Protein AF-A0A418GD96-F1 (afdb_monomer)

Structure (mmCIF, N/CA/C/O backbone):
data_AF-A0A418GD96-F1
#
_entry.id   AF-A0A418GD96-F1
#
loop_
_atom_site.group_PDB
_atom_site.id
_atom_site.type_symbol
_atom_site.label_atom_id
_atom_site.label_alt_id
_atom_site.label_comp_id
_atom_site.label_asym_id
_atom_site.label_entity_id
_atom_site.label_seq_id
_atom_site.pdbx_PDB_ins_code
_atom_site.Cartn_x
_atom_site.Cartn_y
_atom_site.Cartn_z
_atom_site.occupancy
_atom_site.B_iso_or_equiv
_atom_site.auth_seq_id
_atom_site.auth_comp_id
_atom_site.auth_asym_id
_atom_site.auth_atom_id
_atom_site.pdbx_PDB_model_num
ATOM 1 N N . VAL A 1 1 ? 44.823 18.034 -62.208 1.00 83.69 1 VAL A N 1
ATOM 2 C CA . VAL A 1 1 ? 43.336 18.052 -62.149 1.00 83.69 1 VAL A CA 1
ATOM 3 C C . VAL A 1 1 ? 42.752 16.668 -61.861 1.00 83.69 1 VAL A C 1
ATOM 5 O O . VAL A 1 1 ? 42.073 16.533 -60.856 1.00 83.69 1 VAL A O 1
ATOM 8 N N . LEU A 1 2 ? 43.068 15.628 -62.646 1.00 89.25 2 LEU A N 1
ATOM 9 C CA . LEU A 1 2 ? 42.574 14.253 -62.421 1.00 89.25 2 LEU A CA 1
ATOM 10 C C . LEU A 1 2 ? 42.846 13.694 -61.009 1.00 89.25 2 LEU A C 1
ATOM 12 O O . LEU A 1 2 ? 41.933 13.174 -60.378 1.00 89.25 2 LEU A O 1
ATOM 16 N N . ILE A 1 3 ? 44.059 13.875 -60.472 1.00 89.81 3 ILE A N 1
ATOM 17 C CA . ILE A 1 3 ? 44.419 13.421 -59.113 1.00 89.81 3 ILE A CA 1
ATOM 18 C C . ILE A 1 3 ? 43.559 14.098 -58.034 1.00 89.81 3 ILE A C 1
ATOM 20 O O . ILE A 1 3 ? 43.124 13.441 -57.095 1.00 89.81 3 ILE A O 1
ATOM 24 N N . LEU A 1 4 ? 43.256 15.392 -58.192 1.00 91.06 4 LEU A N 1
ATOM 25 C CA . LEU A 1 4 ? 42.410 16.131 -57.249 1.00 91.06 4 LEU A CA 1
ATOM 26 C C . LEU A 1 4 ? 40.962 15.629 -57.274 1.00 91.06 4 LEU A C 1
ATOM 28 O O . LEU A 1 4 ? 40.343 15.515 -56.222 1.00 91.06 4 LEU A O 1
ATOM 32 N N . LEU A 1 5 ? 40.439 15.274 -58.452 1.00 92.56 5 LEU A N 1
ATOM 33 C CA . LEU A 1 5 ? 39.094 14.706 -58.589 1.00 92.56 5 LEU A CA 1
ATOM 34 C C . LEU A 1 5 ? 38.992 13.308 -57.966 1.00 92.56 5 LEU A C 1
ATOM 36 O O . LEU A 1 5 ? 38.016 13.021 -57.275 1.00 92.56 5 LEU A O 1
ATOM 40 N N . VAL A 1 6 ? 40.007 12.459 -58.157 1.00 92.19 6 VAL A N 1
ATOM 41 C CA . VAL A 1 6 ? 40.061 11.118 -57.548 1.00 92.19 6 VAL A CA 1
ATOM 42 C C . VAL A 1 6 ? 40.213 11.209 -56.029 1.00 92.19 6 VAL A C 1
ATOM 44 O O . VAL A 1 6 ? 39.492 10.524 -55.308 1.00 92.19 6 VAL A O 1
ATOM 47 N N . ALA A 1 7 ? 41.086 12.089 -55.531 1.00 89.12 7 ALA A N 1
ATOM 48 C CA . ALA A 1 7 ? 41.260 12.314 -54.097 1.00 89.12 7 ALA A CA 1
ATOM 49 C C . ALA A 1 7 ? 39.978 12.856 -53.445 1.00 89.12 7 ALA A C 1
ATOM 51 O O . ALA A 1 7 ? 39.549 12.353 -52.407 1.00 89.12 7 ALA A O 1
ATOM 52 N N . TRP A 1 8 ? 39.315 13.826 -54.082 1.00 90.00 8 TRP A N 1
ATOM 53 C CA . TRP A 1 8 ? 38.034 14.358 -53.616 1.00 90.00 8 TRP A CA 1
ATOM 54 C C . TRP A 1 8 ? 36.940 13.284 -53.587 1.00 90.00 8 TRP A C 1
ATOM 56 O O . TRP A 1 8 ? 36.212 13.160 -52.600 1.00 90.00 8 TRP A O 1
ATOM 66 N N . TYR A 1 9 ? 36.855 12.462 -54.635 1.00 91.38 9 TYR A N 1
ATOM 67 C CA . TYR A 1 9 ? 35.916 11.345 -54.690 1.00 91.38 9 TYR A CA 1
ATOM 68 C C . TYR A 1 9 ? 36.203 10.300 -53.599 1.00 91.38 9 TYR A C 1
ATOM 70 O O . TYR A 1 9 ? 35.274 9.842 -52.930 1.00 91.38 9 TYR A O 1
ATOM 78 N N . GLY A 1 10 ? 37.480 9.981 -53.363 1.00 86.38 10 GLY A N 1
ATOM 79 C CA . GLY A 1 10 ? 37.931 9.086 -52.297 1.00 86.38 10 GLY A CA 1
ATOM 80 C C . GLY A 1 10 ? 37.536 9.589 -50.909 1.00 86.38 10 GLY A C 1
ATOM 81 O O . GLY A 1 10 ? 36.847 8.881 -50.181 1.00 86.38 10 GLY A O 1
ATOM 82 N N . ILE A 1 11 ? 37.864 10.841 -50.572 1.00 85.81 11 ILE A N 1
ATOM 83 C CA . ILE A 1 11 ? 37.503 11.471 -49.287 1.00 85.81 11 ILE A CA 1
ATOM 84 C C . ILE A 1 11 ? 35.986 11.485 -49.086 1.00 85.81 11 ILE A C 1
ATOM 86 O O . ILE A 1 11 ? 35.483 11.127 -48.019 1.00 85.81 11 ILE A O 1
ATOM 90 N N . ARG A 1 12 ? 35.224 11.859 -50.119 1.00 85.38 12 ARG A N 1
ATOM 91 C CA . ARG A 1 12 ? 33.762 11.913 -50.028 1.00 85.38 12 ARG A CA 1
ATOM 92 C C . ARG A 1 12 ? 33.153 10.538 -49.754 1.00 85.38 12 ARG A C 1
ATOM 94 O O . ARG A 1 12 ? 32.224 10.425 -48.949 1.00 85.38 12 ARG A O 1
ATOM 101 N N . ARG A 1 13 ? 33.668 9.496 -50.408 1.00 84.06 13 ARG A N 1
ATOM 102 C CA . ARG A 1 13 ? 33.148 8.133 -50.272 1.00 84.06 13 ARG A CA 1
ATOM 103 C C . ARG A 1 13 ? 33.615 7.454 -48.983 1.00 84.06 13 ARG A C 1
ATOM 105 O O . ARG A 1 13 ? 32.843 6.708 -48.394 1.00 84.06 13 ARG A O 1
ATOM 112 N N . MET A 1 14 ? 34.834 7.744 -48.537 1.00 81.50 14 MET A N 1
ATOM 113 C CA . MET A 1 14 ? 35.487 7.060 -47.419 1.00 81.50 14 MET A CA 1
ATOM 114 C C . MET A 1 14 ? 35.276 7.758 -46.063 1.00 81.50 14 MET A C 1
ATOM 116 O O . MET A 1 14 ? 35.301 7.081 -45.042 1.00 81.50 14 MET A O 1
ATOM 120 N N . LEU A 1 15 ? 35.012 9.075 -46.037 1.00 83.88 15 LEU A N 1
ATOM 121 C CA . LEU A 1 15 ? 34.825 9.854 -44.798 1.00 83.88 15 LEU A CA 1
ATOM 122 C C . LEU A 1 15 ? 33.449 10.530 -44.706 1.00 83.88 15 LEU A C 1
ATOM 124 O O . LEU A 1 15 ? 32.720 10.312 -43.742 1.00 83.88 15 LEU A O 1
ATOM 128 N N . LEU A 1 16 ? 33.053 11.330 -45.705 1.00 86.69 16 LEU A N 1
ATOM 129 C CA . LEU A 1 16 ? 31.829 12.150 -45.599 1.00 86.69 16 LEU A CA 1
ATOM 130 C C . LEU A 1 16 ? 30.543 11.313 -45.611 1.00 86.69 16 LEU A C 1
ATOM 132 O O . LEU A 1 16 ? 29.613 11.586 -44.856 1.00 86.69 16 LEU A O 1
ATOM 136 N N . THR A 1 17 ? 30.487 10.290 -46.463 1.00 86.94 17 THR A N 1
ATOM 137 C CA . THR A 1 17 ? 29.316 9.405 -46.565 1.00 86.94 17 THR A CA 1
ATOM 138 C C . THR A 1 17 ? 29.064 8.598 -45.281 1.00 86.94 17 THR A C 1
ATOM 140 O O . THR A 1 17 ? 27.936 8.644 -44.787 1.00 86.94 17 THR A O 1
ATOM 143 N N . PRO A 1 18 ? 30.051 7.877 -44.703 1.00 87.38 18 PRO A N 1
ATOM 144 C CA . PRO A 1 18 ? 29.839 7.171 -43.439 1.00 87.38 18 PRO A CA 1
ATOM 145 C C . PRO A 1 18 ? 29.541 8.127 -42.279 1.00 87.38 18 PRO A C 1
ATOM 147 O O . PRO A 1 18 ? 28.625 7.853 -41.510 1.00 87.38 18 PRO A O 1
ATOM 150 N N . LEU A 1 19 ? 30.205 9.285 -42.196 1.00 89.94 19 LEU A N 1
ATOM 151 C CA . LEU A 1 19 ? 29.929 10.271 -41.146 1.00 89.94 19 LEU A CA 1
ATOM 152 C C . LEU A 1 19 ? 28.472 10.761 -41.172 1.00 89.94 19 LEU A C 1
ATOM 154 O O . LEU A 1 19 ? 27.824 10.833 -40.129 1.00 89.94 19 LEU A O 1
ATOM 158 N N . ALA A 1 20 ? 27.925 11.044 -42.358 1.00 90.38 20 ALA A N 1
ATOM 159 C CA . ALA A 1 20 ? 26.525 11.445 -42.500 1.00 90.38 20 ALA A CA 1
ATOM 160 C C . ALA A 1 20 ? 25.550 10.359 -42.007 1.00 90.38 20 ALA A C 1
ATOM 162 O O . ALA A 1 20 ? 24.542 10.690 -41.382 1.00 90.38 20 ALA A O 1
ATOM 163 N N . LYS A 1 21 ? 25.865 9.073 -42.229 1.00 90.50 21 LYS A N 1
ATOM 164 C CA . LYS A 1 21 ? 25.072 7.947 -41.707 1.00 90.50 21 LYS A CA 1
ATOM 165 C C . LYS A 1 21 ? 25.117 7.877 -40.180 1.00 90.50 21 LYS A C 1
ATOM 167 O O . LYS A 1 21 ? 24.070 7.723 -39.564 1.00 90.50 21 LYS A O 1
ATOM 172 N N . ILE A 1 22 ? 26.294 8.045 -39.571 1.00 92.06 22 ILE A N 1
ATOM 173 C CA . ILE A 1 22 ? 26.442 8.057 -38.104 1.00 92.06 22 ILE A CA 1
ATOM 174 C C . ILE A 1 22 ? 25.640 9.212 -37.496 1.00 92.06 22 ILE A C 1
ATOM 176 O O . ILE A 1 22 ? 24.908 9.010 -36.533 1.00 92.06 22 ILE A O 1
ATOM 180 N N . ILE A 1 23 ? 25.725 10.414 -38.076 1.00 92.81 23 ILE A N 1
ATOM 181 C CA . ILE A 1 23 ? 24.965 11.580 -37.602 1.00 92.81 23 ILE A CA 1
ATOM 182 C C . ILE A 1 23 ? 23.457 11.334 -37.710 1.00 92.81 23 ILE A C 1
ATOM 184 O O . ILE A 1 23 ? 22.720 11.671 -36.784 1.00 92.81 23 ILE A O 1
ATOM 188 N N . ALA A 1 24 ? 22.988 10.751 -38.817 1.00 92.69 24 ALA A N 1
ATOM 189 C CA . ALA A 1 24 ? 21.580 10.392 -38.972 1.00 92.69 24 ALA A CA 1
ATOM 190 C C . ALA A 1 24 ? 21.137 9.384 -37.898 1.00 92.69 24 ALA A C 1
ATOM 192 O O . ALA A 1 24 ? 20.110 9.594 -37.262 1.00 92.69 24 ALA A O 1
ATOM 193 N N . HIS A 1 25 ? 21.958 8.368 -37.623 1.00 93.75 25 HIS A N 1
ATOM 194 C CA . HIS A 1 25 ? 21.691 7.363 -36.589 1.00 93.75 25 HIS A CA 1
ATOM 195 C C . HIS A 1 25 ? 21.625 7.964 -35.182 1.00 93.75 25 HIS A C 1
ATOM 197 O O . HIS A 1 25 ? 20.714 7.682 -34.412 1.00 93.75 25 HIS A O 1
ATOM 203 N N . ILE A 1 26 ? 22.551 8.868 -34.850 1.00 94.19 26 ILE A N 1
ATOM 204 C CA . ILE A 1 26 ? 22.528 9.589 -33.570 1.00 94.19 26 ILE A CA 1
ATOM 205 C C . ILE A 1 26 ? 21.258 10.441 -33.447 1.00 94.19 26 ILE A C 1
ATOM 207 O O . ILE A 1 26 ? 20.693 10.530 -32.360 1.00 94.19 26 ILE A O 1
ATOM 211 N N . ARG A 1 27 ? 20.774 11.048 -34.541 1.00 94.81 27 ARG A N 1
ATOM 212 C CA . ARG A 1 27 ? 19.498 11.783 -34.529 1.00 94.81 27 ARG A CA 1
ATOM 213 C C . ARG A 1 27 ? 18.303 10.868 -34.272 1.00 94.81 27 ARG A C 1
ATOM 215 O O . ARG A 1 27 ? 17.391 11.292 -33.572 1.00 94.81 27 ARG A O 1
ATOM 222 N N . GLU A 1 28 ? 18.306 9.641 -34.788 1.00 93.94 28 GLU A N 1
ATOM 223 C CA . GLU A 1 28 ? 17.263 8.655 -34.475 1.00 93.94 28 GLU A CA 1
ATOM 224 C C . GLU A 1 28 ? 17.285 8.260 -32.995 1.00 93.94 28 GLU A C 1
ATOM 226 O O . GLU A 1 28 ? 16.240 8.305 -32.345 1.00 93.94 28 GLU A O 1
ATOM 231 N N . ILE A 1 29 ? 18.473 7.987 -32.440 1.00 94.31 29 ILE A N 1
ATOM 232 C CA . ILE A 1 29 ? 18.655 7.701 -31.007 1.00 94.31 29 ILE A CA 1
ATOM 233 C C . ILE A 1 29 ? 18.167 8.881 -30.157 1.00 94.31 29 ILE A C 1
ATOM 235 O O . ILE A 1 29 ? 17.422 8.685 -29.199 1.00 94.31 29 ILE A O 1
ATOM 239 N N . ALA A 1 30 ? 18.538 10.112 -30.519 1.00 93.00 30 ALA A N 1
ATOM 240 C CA . ALA A 1 30 ? 18.086 11.323 -29.832 1.00 93.00 30 ALA A CA 1
ATOM 241 C C . ALA A 1 30 ? 16.566 11.540 -29.946 1.00 93.00 30 ALA A C 1
ATOM 243 O O . ALA A 1 30 ? 15.961 12.133 -29.057 1.00 93.00 30 ALA A O 1
ATOM 244 N N . GLY A 1 31 ? 15.945 11.038 -31.016 1.00 93.88 31 GLY A N 1
ATOM 245 C CA . GLY A 1 31 ? 14.493 10.984 -31.187 1.00 93.88 31 GLY A CA 1
ATOM 246 C C . GLY A 1 31 ? 13.810 9.836 -30.434 1.00 93.88 31 GLY A C 1
ATOM 247 O O . GLY A 1 31 ? 12.594 9.700 -30.533 1.00 93.88 31 GLY A O 1
ATOM 248 N N . GLY A 1 32 ? 14.562 9.007 -29.702 1.00 92.00 32 GLY A N 1
ATOM 249 C CA . GLY A 1 32 ? 14.048 7.865 -28.942 1.00 92.00 32 GLY A CA 1
ATOM 250 C C . GLY A 1 32 ? 13.883 6.579 -29.756 1.00 92.00 32 GLY A C 1
ATOM 251 O O . GLY A 1 32 ? 13.425 5.573 -29.216 1.00 92.00 32 GLY A O 1
ATOM 252 N N . ASN A 1 33 ? 14.269 6.570 -31.036 1.00 92.94 33 ASN A N 1
ATOM 253 C CA . ASN A 1 33 ? 14.263 5.354 -31.840 1.00 92.94 33 ASN A CA 1
ATOM 254 C C . ASN A 1 33 ? 15.581 4.589 -31.656 1.00 92.94 33 ASN A C 1
ATOM 256 O O . ASN A 1 33 ? 16.600 4.901 -32.269 1.00 92.94 33 ASN A O 1
ATOM 260 N N . LEU A 1 34 ? 15.537 3.559 -30.812 1.00 92.25 34 LEU A N 1
ATOM 261 C CA . LEU A 1 34 ? 16.663 2.676 -30.505 1.00 92.25 34 LEU A CA 1
ATOM 262 C C . LEU A 1 34 ? 16.603 1.337 -31.269 1.00 92.25 34 LEU A C 1
ATOM 264 O O . LEU A 1 34 ? 17.406 0.451 -30.988 1.00 92.25 34 LEU A O 1
ATOM 268 N N . ALA A 1 35 ? 15.669 1.162 -32.212 1.00 89.25 35 ALA A N 1
ATOM 269 C CA . ALA A 1 35 ? 15.444 -0.121 -32.886 1.00 89.25 35 ALA A CA 1
ATOM 270 C C . ALA A 1 35 ? 16.386 -0.372 -34.078 1.00 89.25 35 ALA A C 1
ATOM 272 O O . ALA A 1 35 ? 16.655 -1.520 -34.430 1.00 89.25 35 ALA A O 1
ATOM 273 N N . ASN A 1 36 ? 16.888 0.693 -34.706 1.00 86.94 36 ASN A N 1
ATOM 274 C CA . ASN A 1 36 ? 17.692 0.590 -35.923 1.00 86.94 36 ASN A CA 1
ATOM 275 C C . ASN A 1 36 ? 19.136 0.178 -35.618 1.00 86.94 36 ASN A C 1
ATOM 277 O O . ASN A 1 36 ? 19.687 0.534 -34.582 1.00 86.94 36 ASN A O 1
ATOM 281 N N . THR A 1 37 ? 19.795 -0.533 -36.532 1.00 84.75 37 THR A N 1
ATOM 282 C CA . THR A 1 37 ? 21.202 -0.930 -36.381 1.00 84.75 37 THR A CA 1
ATOM 283 C C . THR A 1 37 ? 22.107 -0.117 -37.301 1.00 84.75 37 THR A C 1
ATOM 285 O O . THR A 1 37 ? 21.789 0.139 -38.461 1.00 84.75 37 THR A O 1
ATOM 288 N N . LEU A 1 38 ? 23.267 0.288 -36.781 1.00 85.62 38 LEU A N 1
ATOM 289 C CA . LEU A 1 38 ? 24.280 1.007 -37.548 1.00 85.62 38 LEU A CA 1
ATOM 290 C C . LEU A 1 38 ? 25.304 0.020 -38.118 1.00 85.62 38 LEU A C 1
ATOM 292 O O . LEU A 1 38 ? 26.101 -0.547 -37.373 1.00 85.62 38 LEU A O 1
ATOM 296 N N . THR A 1 39 ? 25.314 -0.158 -39.439 1.00 80.75 39 THR A N 1
ATOM 297 C CA . THR A 1 39 ? 26.317 -0.969 -40.149 1.00 80.75 39 THR A CA 1
ATOM 298 C C . THR A 1 39 ? 27.208 -0.080 -41.013 1.00 80.75 39 THR A C 1
ATOM 300 O O . THR A 1 39 ? 26.726 0.576 -41.944 1.00 80.75 39 THR A O 1
ATOM 303 N N . ILE A 1 40 ? 28.512 -0.063 -40.725 1.00 81.31 40 ILE A N 1
ATOM 304 C CA . ILE A 1 40 ? 29.530 0.587 -41.558 1.00 81.31 40 ILE A CA 1
ATOM 305 C C . ILE A 1 40 ? 30.585 -0.447 -41.932 1.00 81.31 40 ILE A C 1
ATOM 307 O O . ILE A 1 40 ? 31.204 -1.050 -41.061 1.00 81.31 40 ILE A O 1
ATOM 311 N N . ASP A 1 41 ? 30.781 -0.636 -43.234 1.00 74.25 41 ASP A N 1
ATOM 312 C CA . ASP A 1 41 ? 31.779 -1.554 -43.770 1.00 74.25 41 ASP A CA 1
ATOM 313 C C . ASP A 1 41 ? 33.179 -0.921 -43.753 1.00 74.25 41 ASP A C 1
ATOM 315 O O . ASP A 1 41 ? 33.371 0.200 -44.232 1.00 74.25 41 ASP A O 1
ATOM 319 N N . GLY A 1 42 ? 34.173 -1.672 -43.266 1.00 67.69 42 GLY A N 1
ATOM 320 C CA . GLY A 1 42 ? 35.596 -1.316 -43.333 1.00 67.69 42 GLY A CA 1
ATOM 321 C C . GLY A 1 42 ? 36.284 -1.167 -41.971 1.00 67.69 42 GLY A C 1
ATOM 322 O O . GLY A 1 42 ? 35.665 -0.823 -40.972 1.00 67.69 42 GLY A O 1
ATOM 323 N N . ARG A 1 43 ? 37.599 -1.425 -41.936 1.00 70.62 43 ARG A N 1
ATOM 324 C CA . ARG A 1 43 ? 38.466 -1.285 -40.746 1.00 70.62 43 ARG A CA 1
ATOM 325 C C . ARG A 1 43 ? 39.093 0.114 -40.666 1.00 70.62 43 ARG A C 1
ATOM 327 O O . ARG A 1 43 ? 40.311 0.243 -40.729 1.00 70.62 43 ARG A O 1
ATOM 334 N N . SER A 1 44 ? 38.265 1.152 -40.629 1.00 81.00 44 SER A N 1
ATOM 335 C CA . SER A 1 44 ? 38.711 2.543 -40.464 1.00 81.00 44 SER A CA 1
ATOM 336 C C . SER A 1 44 ? 38.204 3.130 -39.150 1.00 81.00 44 SER A C 1
ATOM 338 O O . SER A 1 44 ? 37.328 2.560 -38.503 1.00 81.00 44 SER A O 1
ATOM 340 N N . GLU A 1 45 ? 38.688 4.316 -38.797 1.00 85.81 45 GLU A N 1
ATOM 341 C CA . GLU A 1 45 ? 38.262 5.094 -37.629 1.00 85.81 45 GLU A CA 1
ATOM 342 C C . GLU A 1 45 ? 36.742 5.355 -37.624 1.00 85.81 45 GLU A C 1
ATOM 344 O O . GLU A 1 45 ? 36.126 5.517 -36.571 1.00 85.81 45 GLU A O 1
ATOM 349 N N . MET A 1 46 ? 36.104 5.353 -38.802 1.00 87.56 46 MET A N 1
ATOM 350 C CA . MET A 1 46 ? 34.644 5.450 -38.931 1.00 87.56 46 MET A CA 1
ATOM 351 C C . MET A 1 46 ? 33.930 4.174 -38.468 1.00 87.56 46 MET A C 1
ATOM 353 O O . MET A 1 46 ? 32.824 4.258 -37.935 1.00 87.56 46 MET A O 1
ATOM 357 N N . GLY A 1 47 ? 34.554 3.008 -38.654 1.00 87.69 47 GLY A N 1
ATOM 358 C CA . GLY A 1 47 ? 34.083 1.732 -38.117 1.00 87.69 47 GLY A CA 1
ATOM 359 C C . GLY A 1 47 ? 34.145 1.711 -36.589 1.00 87.69 47 GLY A C 1
ATOM 360 O O . GLY A 1 47 ? 33.153 1.370 -35.947 1.00 87.69 47 GLY A O 1
ATOM 361 N N . ASP A 1 48 ? 35.249 2.184 -36.005 1.00 89.25 48 ASP A N 1
ATOM 362 C CA . ASP A 1 48 ? 35.409 2.286 -34.545 1.00 89.25 48 ASP A 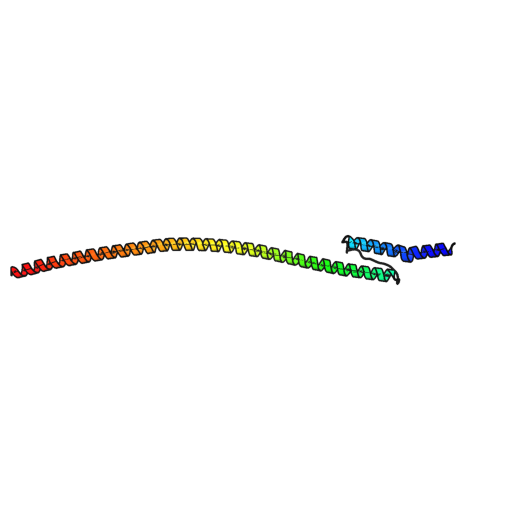CA 1
ATOM 363 C C . ASP A 1 48 ? 34.402 3.274 -33.923 1.00 89.25 48 ASP A C 1
ATOM 365 O O . ASP A 1 48 ? 33.790 2.997 -32.883 1.00 89.25 48 ASP A O 1
ATOM 369 N N . LEU A 1 49 ? 34.157 4.413 -34.587 1.00 90.50 49 LEU A N 1
ATOM 370 C CA . LEU A 1 49 ? 33.121 5.366 -34.180 1.00 90.50 49 LEU A CA 1
ATOM 371 C C . LEU A 1 49 ? 31.721 4.739 -34.252 1.00 90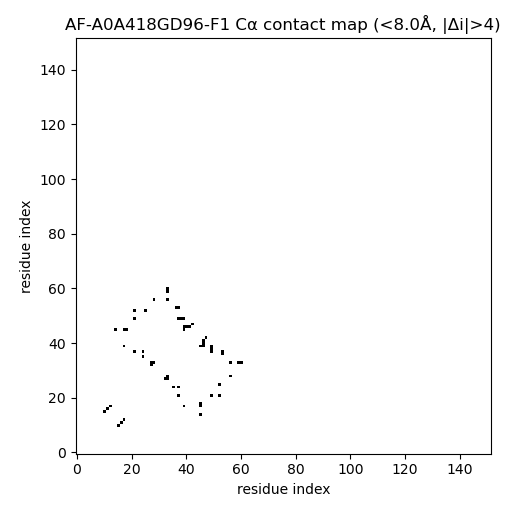.50 49 LEU A C 1
ATOM 373 O O . LEU A 1 49 ? 30.935 4.880 -33.313 1.00 90.50 49 LEU A O 1
ATOM 377 N N . ALA A 1 50 ? 31.407 4.015 -35.329 1.00 90.50 50 ALA A N 1
ATOM 378 C CA . ALA A 1 50 ? 30.130 3.320 -35.468 1.00 90.50 50 ALA A CA 1
ATOM 379 C C . ALA A 1 50 ? 29.934 2.247 -34.388 1.00 90.50 50 ALA A C 1
ATOM 381 O O . ALA A 1 50 ? 28.847 2.142 -33.815 1.00 90.50 50 ALA A O 1
ATOM 382 N N . GLN A 1 51 ? 30.986 1.495 -34.055 1.00 90.62 51 GLN A N 1
ATOM 383 C CA . GLN A 1 51 ? 30.959 0.516 -32.972 1.00 90.62 51 GLN A CA 1
ATOM 384 C C . GLN A 1 51 ? 30.704 1.182 -31.614 1.00 90.62 51 GLN A C 1
ATOM 386 O O . GLN A 1 51 ? 29.884 0.689 -30.837 1.00 90.62 51 GLN A O 1
ATOM 391 N N . SER A 1 52 ? 31.347 2.320 -31.346 1.00 92.12 52 SER A N 1
ATOM 392 C CA . SER A 1 52 ? 31.155 3.088 -30.109 1.00 92.12 52 SER A CA 1
ATOM 393 C C . SER A 1 52 ? 29.723 3.628 -29.986 1.00 92.12 52 SER A C 1
ATOM 395 O O . SER A 1 52 ? 29.099 3.500 -28.932 1.00 92.12 52 SER A O 1
ATOM 397 N N . VAL A 1 53 ? 29.152 4.152 -31.077 1.00 93.00 53 VAL A N 1
ATOM 398 C CA . VAL A 1 53 ? 27.748 4.603 -31.123 1.00 93.00 53 VAL A CA 1
ATOM 399 C C . VAL A 1 53 ? 26.779 3.429 -30.948 1.00 93.00 53 VAL A C 1
ATOM 401 O O . VAL A 1 53 ? 25.813 3.541 -30.198 1.00 93.00 53 VAL A O 1
ATOM 404 N N . SER A 1 54 ? 27.053 2.279 -31.571 1.00 91.75 54 SER A N 1
ATOM 405 C CA . SER A 1 54 ? 26.266 1.052 -31.382 1.00 91.75 54 SER A CA 1
ATOM 406 C C . SER A 1 54 ? 26.308 0.552 -29.935 1.00 91.75 54 SER A C 1
ATOM 408 O O . SER A 1 54 ? 25.309 0.043 -29.425 1.00 91.75 54 SER A O 1
ATOM 410 N N . HIS A 1 55 ? 27.452 0.678 -29.261 1.00 93.06 55 HIS A N 1
ATOM 411 C CA . HIS A 1 55 ? 27.569 0.344 -27.846 1.0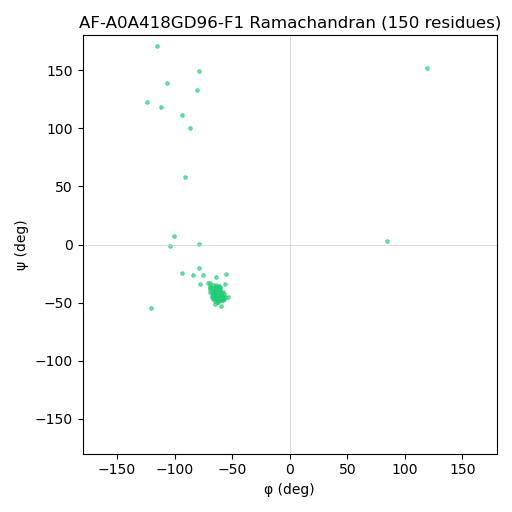0 93.06 55 HIS A CA 1
ATOM 412 C C . HIS A 1 55 ? 26.739 1.301 -26.978 1.00 93.06 55 HIS A C 1
ATOM 414 O O . HIS A 1 55 ? 25.955 0.843 -26.154 1.00 93.06 55 HIS A O 1
ATOM 420 N N . MET A 1 56 ? 26.842 2.616 -27.210 1.00 94.94 56 MET A N 1
ATOM 421 C CA . MET A 1 56 ? 26.026 3.627 -26.522 1.00 94.94 56 MET A CA 1
ATOM 422 C C . MET A 1 56 ? 24.524 3.360 -26.693 1.00 94.94 56 MET A C 1
ATOM 424 O O . MET A 1 56 ? 23.777 3.405 -25.720 1.00 94.94 56 MET A O 1
ATOM 428 N N . GLN A 1 57 ? 24.090 3.043 -27.915 1.00 94.50 57 GLN A N 1
ATOM 429 C CA . GLN A 1 57 ? 22.705 2.684 -28.203 1.00 94.50 57 GLN A CA 1
ATOM 430 C C . GLN A 1 57 ? 22.248 1.481 -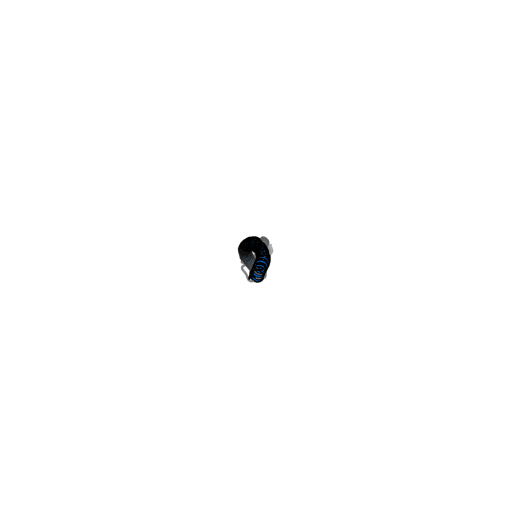27.375 1.00 94.50 57 GLN A C 1
ATOM 432 O O . GLN A 1 57 ? 21.190 1.542 -26.761 1.00 94.50 57 GLN A O 1
ATOM 437 N N . ARG A 1 58 ? 23.046 0.407 -27.327 1.00 94.31 58 ARG A N 1
ATOM 438 C CA . ARG A 1 58 ? 22.726 -0.790 -26.535 1.00 94.31 58 ARG A CA 1
ATOM 439 C C . ARG A 1 58 ? 22.578 -0.465 -25.052 1.00 94.31 58 ARG A C 1
ATOM 441 O O . ARG A 1 58 ? 21.557 -0.803 -24.470 1.00 94.31 58 ARG A O 1
ATOM 448 N N . SER A 1 59 ? 23.521 0.275 -24.470 1.00 95.81 59 SER A N 1
ATOM 449 C CA . SER A 1 59 ? 23.430 0.685 -23.062 1.00 95.81 59 SER A CA 1
ATOM 450 C C . SER A 1 59 ? 22.199 1.553 -22.770 1.00 95.81 59 SER A C 1
ATOM 452 O O . SER A 1 59 ? 21.597 1.427 -21.702 1.00 95.81 59 SER A O 1
ATOM 454 N N . LEU A 1 60 ? 21.796 2.418 -23.707 1.00 95.75 60 LEU A N 1
ATOM 455 C CA . LEU A 1 60 ? 20.557 3.193 -23.591 1.00 95.75 60 LEU A CA 1
ATOM 456 C C . LEU A 1 60 ? 19.317 2.295 -23.672 1.00 95.75 60 LEU A C 1
ATOM 458 O O . LEU A 1 60 ? 18.422 2.442 -22.844 1.00 95.75 60 LEU A O 1
ATOM 462 N N . THR A 1 61 ? 19.275 1.350 -24.615 1.00 95.75 61 THR A N 1
ATOM 463 C CA . THR A 1 61 ? 18.190 0.363 -24.722 1.00 95.75 61 THR A CA 1
ATOM 464 C C . THR A 1 61 ? 18.046 -0.449 -23.440 1.00 95.75 61 THR A C 1
ATOM 466 O O . THR A 1 61 ? 16.932 -0.572 -22.933 1.00 95.75 61 THR A O 1
ATOM 469 N N . ASP A 1 62 ? 19.149 -0.943 -22.879 1.00 96.44 62 ASP A N 1
ATOM 470 C CA . ASP A 1 62 ? 19.143 -1.710 -21.629 1.00 96.44 62 ASP A CA 1
ATOM 471 C C . ASP A 1 62 ? 18.623 -0.853 -20.465 1.00 96.44 62 ASP A C 1
ATOM 473 O O . ASP A 1 62 ? 17.755 -1.280 -19.706 1.00 96.44 62 ASP A O 1
ATOM 477 N N . THR A 1 63 ? 19.078 0.401 -20.371 1.00 96.88 63 THR A N 1
ATOM 478 C CA . THR A 1 63 ? 18.617 1.343 -19.338 1.00 96.88 63 THR A CA 1
ATOM 479 C C . THR A 1 63 ? 17.113 1.604 -19.445 1.00 96.88 63 THR A C 1
ATOM 481 O O . THR A 1 63 ? 16.399 1.525 -18.447 1.00 96.88 63 THR A O 1
ATOM 484 N N . VAL A 1 64 ? 16.608 1.891 -20.649 1.00 96.56 64 VAL A N 1
ATOM 485 C CA . VAL A 1 64 ? 15.174 2.125 -20.884 1.00 96.56 64 VAL A CA 1
ATOM 486 C C . VAL A 1 64 ? 14.357 0.866 -20.593 1.00 96.56 64 VAL A C 1
ATOM 488 O O . VAL A 1 64 ? 13.272 0.963 -20.021 1.00 96.56 64 VAL A O 1
ATOM 491 N N . THR A 1 65 ? 14.884 -0.311 -20.934 1.00 96.69 65 THR A N 1
ATOM 492 C CA . THR A 1 65 ? 14.237 -1.599 -20.659 1.00 96.69 65 THR A CA 1
ATOM 493 C C . THR A 1 65 ? 14.107 -1.831 -19.157 1.00 96.69 65 THR A C 1
ATOM 495 O O . THR A 1 65 ? 12.996 -2.050 -18.685 1.00 96.69 65 THR A O 1
ATOM 498 N N . HIS A 1 66 ? 15.182 -1.655 -18.383 1.00 97.62 66 HIS A N 1
ATOM 499 C CA . HIS A 1 66 ? 15.126 -1.775 -16.923 1.00 97.62 66 HIS A CA 1
ATOM 500 C C . HIS A 1 66 ? 14.175 -0.757 -16.277 1.00 97.62 66 HIS A C 1
ATOM 502 O O . HIS A 1 66 ? 13.442 -1.095 -15.348 1.00 97.62 66 HIS A O 1
ATOM 508 N N . VAL A 1 67 ? 14.145 0.490 -16.763 1.00 98.00 67 VAL A N 1
ATOM 509 C CA . VAL A 1 67 ? 13.197 1.505 -16.266 1.00 98.00 67 VAL A CA 1
ATOM 510 C C . VAL A 1 67 ? 11.752 1.090 -16.550 1.00 98.00 67 VAL A C 1
ATOM 512 O O . VAL A 1 67 ? 10.883 1.253 -15.688 1.00 98.00 67 VAL A O 1
ATOM 515 N N . ARG A 1 68 ? 11.483 0.535 -17.737 1.00 97.19 68 ARG A N 1
ATOM 516 C CA . ARG A 1 68 ? 10.158 0.033 -18.107 1.00 97.19 68 ARG A CA 1
ATOM 517 C C . ARG A 1 68 ? 9.747 -1.156 -17.243 1.00 97.19 68 ARG A C 1
ATOM 519 O O . ARG A 1 68 ? 8.657 -1.126 -16.687 1.00 97.19 68 ARG A O 1
ATOM 526 N N . GLU A 1 69 ? 10.619 -2.143 -17.074 1.00 97.88 69 GLU A N 1
ATOM 527 C CA . GLU A 1 69 ? 10.369 -3.309 -16.216 1.00 97.88 69 GLU A CA 1
ATOM 528 C C . GLU A 1 69 ? 10.104 -2.898 -14.763 1.00 97.88 69 GLU A C 1
ATOM 530 O O . GLU A 1 69 ? 9.150 -3.368 -14.144 1.00 97.88 69 GLU A O 1
ATOM 535 N N . GLY A 1 70 ? 10.891 -1.958 -14.229 1.00 97.81 70 GLY A N 1
ATOM 536 C CA . GLY A 1 70 ? 10.662 -1.396 -12.899 1.00 97.81 70 GLY A CA 1
ATOM 537 C C . GLY A 1 70 ? 9.318 -0.671 -12.789 1.00 97.81 70 GLY A C 1
ATOM 538 O O . GLY A 1 70 ? 8.615 -0.816 -11.790 1.00 97.81 70 GLY A O 1
ATOM 539 N N . SER A 1 71 ? 8.921 0.066 -13.829 1.00 98.06 71 SER A N 1
ATOM 540 C CA . SER A 1 71 ? 7.619 0.744 -13.879 1.00 98.06 71 SER A CA 1
ATOM 541 C C . SER A 1 71 ? 6.456 -0.249 -13.938 1.00 98.06 71 SER A C 1
ATOM 543 O O . SER A 1 71 ? 5.466 -0.062 -13.232 1.00 98.06 71 SER A O 1
ATOM 545 N N . ASP A 1 72 ? 6.585 -1.327 -14.716 1.00 97.94 72 ASP A N 1
ATOM 546 C CA . ASP A 1 72 ? 5.586 -2.397 -14.801 1.00 97.94 72 ASP A CA 1
ATOM 547 C C . ASP A 1 72 ? 5.449 -3.134 -13.454 1.00 97.94 72 ASP A C 1
ATOM 549 O O . ASP A 1 72 ? 4.333 -3.413 -13.007 1.00 97.94 72 ASP A O 1
ATOM 553 N N . ALA A 1 73 ? 6.560 -3.367 -12.746 1.00 97.44 73 ALA A N 1
ATOM 554 C CA . ALA A 1 73 ? 6.553 -3.936 -11.398 1.00 97.44 73 ALA A CA 1
ATOM 555 C C . ALA A 1 73 ? 5.878 -3.008 -10.370 1.00 97.44 73 ALA A C 1
ATOM 557 O O . ALA A 1 73 ? 5.048 -3.463 -9.580 1.00 97.44 73 ALA A O 1
ATOM 558 N N . ILE A 1 74 ? 6.168 -1.700 -10.404 1.00 97.75 74 ILE A N 1
ATOM 559 C CA . ILE A 1 74 ? 5.482 -0.699 -9.565 1.00 97.75 74 ILE A CA 1
ATOM 560 C C . ILE A 1 74 ? 3.983 -0.676 -9.885 1.00 97.75 74 ILE A C 1
ATOM 562 O O . ILE A 1 74 ? 3.149 -0.633 -8.979 1.00 97.75 74 ILE A O 1
ATOM 566 N N . TYR A 1 75 ? 3.612 -0.732 -11.162 1.00 97.75 75 TYR A N 1
ATOM 567 C CA . TYR A 1 75 ? 2.215 -0.743 -11.578 1.00 97.75 75 TYR A CA 1
ATOM 568 C C . TYR A 1 75 ? 1.466 -1.981 -11.064 1.00 97.75 75 TYR A C 1
ATOM 570 O O . TYR A 1 75 ? 0.347 -1.872 -10.559 1.00 97.75 75 TYR A O 1
ATOM 578 N N . ALA A 1 76 ? 2.093 -3.156 -11.127 1.00 97.81 76 ALA A N 1
ATOM 579 C CA . ALA A 1 76 ? 1.543 -4.375 -10.545 1.00 97.81 76 ALA A CA 1
ATOM 580 C C . ALA A 1 76 ? 1.382 -4.257 -9.017 1.00 97.81 76 ALA A C 1
ATOM 582 O O . ALA A 1 76 ? 0.289 -4.490 -8.500 1.00 97.81 76 ALA A O 1
ATOM 583 N N . GLY A 1 77 ? 2.425 -3.810 -8.307 1.00 97.94 77 GLY A N 1
ATOM 584 C CA . GLY A 1 77 ? 2.388 -3.657 -6.849 1.00 97.94 77 GLY A CA 1
ATOM 585 C C . GLY A 1 77 ? 1.362 -2.624 -6.373 1.00 97.94 77 GLY A C 1
ATOM 586 O O . GLY A 1 77 ? 0.650 -2.849 -5.400 1.00 97.94 77 GLY A O 1
ATOM 587 N N . THR A 1 78 ? 1.207 -1.506 -7.084 1.00 98.00 78 THR A N 1
ATOM 588 C CA . THR A 1 78 ? 0.192 -0.489 -6.747 1.00 98.00 78 THR A CA 1
ATOM 589 C C . THR A 1 78 ? -1.236 -0.996 -6.938 1.00 98.00 78 THR A C 1
ATOM 591 O O . THR A 1 78 ? -2.106 -0.656 -6.137 1.00 98.00 78 THR A O 1
ATOM 594 N N . ARG A 1 79 ? -1.493 -1.851 -7.938 1.00 97.62 79 ARG A N 1
ATOM 595 C CA . ARG A 1 79 ? -2.794 -2.525 -8.085 1.00 97.62 79 ARG A CA 1
ATOM 596 C C . ARG A 1 79 ? -3.076 -3.501 -6.948 1.00 97.62 79 ARG A C 1
ATOM 598 O O . ARG A 1 79 ? -4.205 -3.542 -6.467 1.00 97.62 79 ARG A O 1
ATOM 605 N N . GLU A 1 80 ? -2.073 -4.258 -6.517 1.00 98.00 80 GLU A N 1
ATOM 606 C CA . GLU A 1 80 ? -2.202 -5.168 -5.375 1.00 98.00 80 GLU A CA 1
ATOM 607 C C . GLU A 1 80 ? -2.490 -4.397 -4.079 1.00 98.00 80 GLU A C 1
ATOM 609 O O . GLU A 1 80 ? -3.426 -4.738 -3.358 1.00 98.00 80 GLU A O 1
ATOM 614 N N . ILE A 1 81 ? -1.775 -3.291 -3.835 1.00 97.75 81 ILE A N 1
ATOM 615 C CA . ILE A 1 81 ? -2.040 -2.389 -2.704 1.00 97.75 81 ILE A CA 1
ATOM 616 C C . ILE A 1 81 ? -3.463 -1.830 -2.772 1.00 97.75 81 ILE A C 1
ATOM 618 O O . ILE A 1 81 ? -4.157 -1.817 -1.759 1.00 97.75 81 ILE A O 1
ATOM 622 N N . ALA A 1 82 ? -3.918 -1.377 -3.944 1.00 97.44 82 ALA A N 1
ATOM 623 C CA . ALA A 1 82 ? -5.268 -0.843 -4.100 1.00 97.44 82 ALA A CA 1
ATOM 624 C 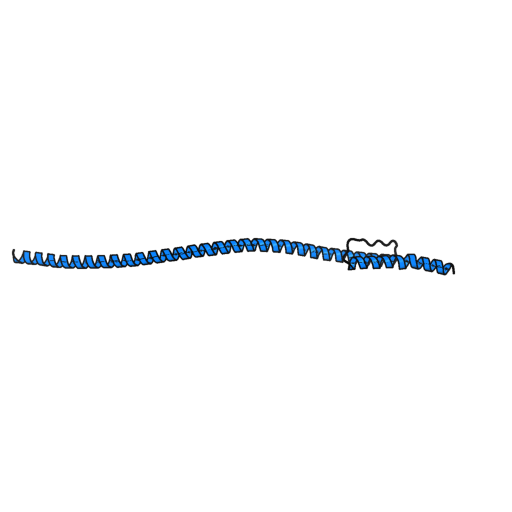C . ALA A 1 82 ? -6.338 -1.896 -3.767 1.00 97.44 82 ALA A C 1
ATOM 626 O O . ALA A 1 82 ? -7.259 -1.606 -3.007 1.00 97.44 82 ALA A O 1
ATOM 627 N N . ALA A 1 83 ? -6.181 -3.124 -4.271 1.00 97.31 83 ALA A N 1
ATOM 628 C CA . ALA A 1 83 ? -7.078 -4.234 -3.956 1.00 97.31 83 ALA A CA 1
ATOM 629 C C . ALA A 1 83 ? -7.063 -4.578 -2.456 1.00 97.31 83 ALA A C 1
ATOM 631 O O . ALA A 1 83 ? -8.123 -4.712 -1.844 1.00 97.31 83 ALA A O 1
ATOM 632 N N . GLY A 1 84 ? -5.875 -4.648 -1.846 1.00 98.25 84 GLY A N 1
ATOM 633 C CA . GLY A 1 84 ? -5.723 -4.880 -0.410 1.00 98.25 84 GLY A CA 1
ATOM 634 C C . GLY A 1 84 ? -6.333 -3.766 0.445 1.00 98.25 84 GLY A C 1
ATOM 635 O O . GLY A 1 84 ? -6.939 -4.041 1.477 1.00 98.25 84 GLY A O 1
ATOM 636 N N . ASN A 1 85 ? -6.243 -2.510 0.005 1.00 98.00 85 ASN A N 1
ATOM 637 C CA . ASN A 1 85 ? -6.852 -1.379 0.700 1.00 98.00 85 ASN A CA 1
ATOM 638 C C . ASN A 1 85 ? -8.385 -1.407 0.615 1.00 98.00 85 ASN A C 1
ATOM 640 O O . ASN A 1 85 ? -9.054 -1.063 1.586 1.00 98.00 85 ASN A O 1
ATOM 644 N N . THR A 1 86 ? -8.954 -1.842 -0.514 1.00 97.31 86 THR A N 1
ATOM 645 C CA . THR A 1 86 ? 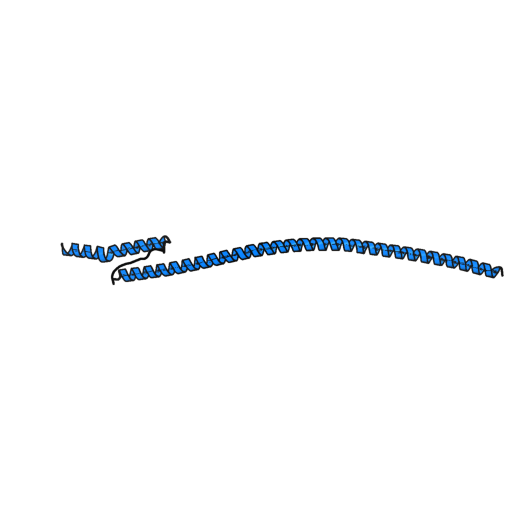-10.403 -2.061 -0.634 1.00 97.31 86 THR A CA 1
ATOM 646 C C . THR A 1 86 ? -10.887 -3.171 0.304 1.00 97.31 86 THR A C 1
ATOM 648 O O . THR A 1 86 ? -11.886 -2.971 0.993 1.00 97.31 86 THR A O 1
ATOM 651 N N . ASP A 1 87 ? -10.169 -4.298 0.393 1.00 97.94 87 ASP A N 1
ATOM 652 C CA . ASP A 1 87 ? -10.484 -5.372 1.352 1.00 97.94 87 ASP A CA 1
ATOM 653 C C . ASP A 1 87 ? -10.406 -4.876 2.803 1.00 97.94 87 ASP A C 1
ATOM 655 O O . ASP A 1 87 ? -11.336 -5.068 3.589 1.00 97.94 87 ASP A O 1
ATOM 659 N N . LEU A 1 88 ? -9.329 -4.162 3.147 1.00 97.94 88 LEU A N 1
ATOM 660 C CA . LEU A 1 88 ? -9.154 -3.598 4.481 1.00 97.94 88 LEU A CA 1
ATOM 661 C C . LEU A 1 88 ? -10.281 -2.622 4.833 1.00 97.94 88 LEU A C 1
ATOM 663 O O . LEU A 1 88 ? -10.849 -2.738 5.914 1.00 97.94 88 LEU A O 1
ATOM 667 N N . SER A 1 89 ? -10.642 -1.715 3.919 1.00 98.12 89 SER A N 1
ATOM 668 C CA . SER A 1 89 ? -11.758 -0.780 4.106 1.00 98.12 89 SER A CA 1
ATOM 669 C C . SER A 1 89 ? -13.066 -1.523 4.374 1.00 98.12 89 SER A C 1
ATOM 671 O O . SER A 1 89 ? -13.757 -1.209 5.339 1.00 98.12 89 SER A O 1
ATOM 673 N N . SER A 1 90 ? -13.371 -2.559 3.584 1.00 98.00 90 SER A N 1
ATOM 674 C CA . SER A 1 90 ? -14.571 -3.379 3.783 1.00 98.00 90 SER A CA 1
ATOM 675 C C . SER A 1 90 ? -14.582 -4.058 5.154 1.00 98.00 90 SER A C 1
ATOM 677 O O . SER A 1 90 ? -15.616 -4.091 5.822 1.00 98.00 90 SER A O 1
ATOM 679 N N . ARG A 1 91 ? -13.437 -4.576 5.607 1.00 97.62 91 ARG A N 1
ATOM 680 C CA . ARG A 1 91 ? -13.311 -5.196 6.932 1.00 97.62 91 ARG A CA 1
ATOM 681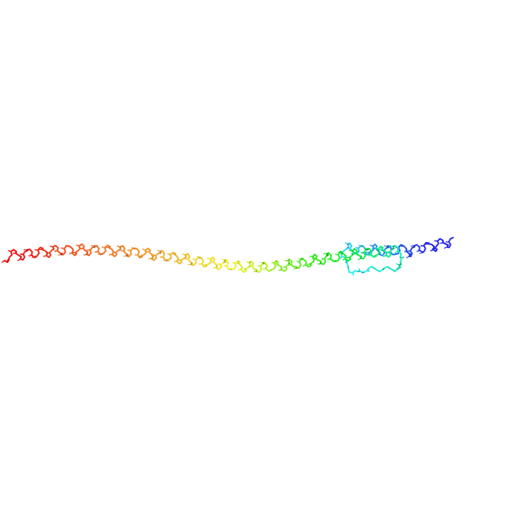 C C . ARG A 1 91 ? -13.421 -4.174 8.059 1.00 97.62 91 ARG A C 1
ATOM 683 O O . ARG A 1 91 ? -14.007 -4.483 9.091 1.00 97.62 91 ARG A O 1
ATOM 690 N N . THR A 1 92 ? -12.891 -2.967 7.875 1.00 97.94 92 THR A N 1
ATOM 691 C CA . THR A 1 92 ? -13.047 -1.869 8.836 1.00 97.94 92 THR A CA 1
ATOM 692 C C . THR A 1 92 ? -14.506 -1.427 8.941 1.00 97.94 92 THR A C 1
ATOM 694 O O . THR A 1 92 ? -14.989 -1.242 10.054 1.00 97.94 92 THR A O 1
ATOM 697 N N . GLU A 1 93 ? -15.238 -1.336 7.828 1.00 97.94 93 GLU A N 1
ATOM 698 C CA . GLU A 1 93 ? -16.683 -1.058 7.832 1.00 97.94 93 GLU A CA 1
ATOM 699 C C . GLU A 1 93 ? -17.474 -2.156 8.558 1.00 97.94 93 GLU A C 1
ATOM 701 O O . GLU A 1 93 ? -18.312 -1.859 9.409 1.00 97.94 93 GLU A O 1
ATOM 706 N N . GLN A 1 94 ? -17.160 -3.430 8.302 1.00 97.81 94 GLN A N 1
ATOM 707 C CA . GLN A 1 94 ? -17.767 -4.555 9.023 1.00 97.81 94 GLN A CA 1
ATOM 708 C C . GLN A 1 94 ? -17.473 -4.508 10.527 1.00 97.81 94 GLN A C 1
ATOM 710 O O . GLN A 1 94 ? -18.366 -4.740 11.338 1.00 97.81 94 GLN A O 1
ATOM 715 N N . GLN A 1 95 ? -16.235 -4.195 10.916 1.00 96.81 95 GLN A N 1
ATOM 716 C CA . GLN A 1 95 ? -15.863 -4.054 12.323 1.00 96.81 95 GLN A CA 1
ATOM 717 C C . GLN A 1 95 ? -16.571 -2.879 12.995 1.00 96.81 95 GLN A C 1
ATOM 719 O O . GLN A 1 95 ? -17.005 -3.017 14.136 1.00 96.81 95 GLN A O 1
ATOM 724 N N . ALA A 1 96 ? -16.706 -1.744 12.306 1.00 97.81 96 ALA A N 1
ATOM 725 C CA . ALA A 1 96 ? -17.457 -0.603 12.812 1.00 97.81 96 ALA A CA 1
ATOM 726 C C . ALA A 1 96 ? -18.923 -0.985 13.061 1.00 97.81 96 ALA A C 1
ATOM 728 O O . ALA A 1 96 ? -19.435 -0.749 14.152 1.00 97.81 96 ALA A O 1
ATOM 729 N N . SER A 1 97 ? -19.556 -1.678 12.110 1.00 97.31 97 SER A N 1
ATOM 730 C CA . SER A 1 97 ? -20.929 -2.170 12.267 1.00 97.31 97 SER A CA 1
ATOM 731 C C . SER A 1 97 ? -21.071 -3.169 13.426 1.00 97.31 97 SER A C 1
ATOM 733 O O . SER A 1 97 ? -21.994 -3.053 14.230 1.00 97.31 97 SER A O 1
ATOM 735 N N . ALA A 1 98 ? -20.124 -4.097 13.591 1.00 97.50 98 ALA A N 1
ATOM 736 C CA . ALA A 1 98 ? -20.124 -5.031 14.721 1.00 97.50 98 ALA A CA 1
ATOM 737 C C . ALA A 1 98 ? -19.948 -4.318 16.078 1.00 97.50 98 ALA A C 1
ATOM 739 O O . ALA A 1 98 ? -20.516 -4.734 17.093 1.00 97.50 98 ALA A O 1
ATOM 740 N 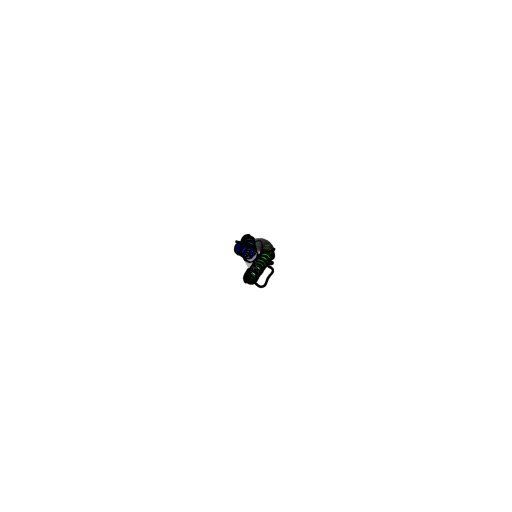N . LEU A 1 99 ? -19.167 -3.233 16.114 1.00 97.44 99 LEU A N 1
ATOM 741 C CA . LEU A 1 99 ? -19.019 -2.396 17.304 1.00 97.44 99 LEU A CA 1
ATOM 742 C C . LEU A 1 99 ? -20.301 -1.618 17.620 1.00 97.44 99 LEU A C 1
ATOM 744 O O . LEU A 1 99 ? -20.650 -1.515 18.794 1.00 97.44 99 LEU A O 1
ATOM 748 N N . GLU A 1 100 ? -21.022 -1.124 16.612 1.00 97.69 100 GLU A N 1
ATOM 749 C CA . GLU A 1 100 ? -22.339 -0.499 16.800 1.00 97.69 100 GLU A CA 1
ATOM 750 C C . GLU A 1 100 ? -23.357 -1.490 17.383 1.00 97.69 100 GLU A C 1
ATOM 752 O O . GLU A 1 100 ? -24.041 -1.170 18.355 1.00 97.69 100 GLU A O 1
ATOM 757 N N . GLU A 1 101 ? -23.407 -2.721 16.867 1.00 97.56 101 GLU A N 1
ATOM 758 C CA . GLU A 1 101 ? -24.279 -3.776 17.403 1.00 97.56 101 GLU A CA 1
ATOM 759 C C . GLU A 1 101 ? -23.900 -4.154 18.845 1.00 97.56 101 GLU A C 1
ATOM 761 O O . GLU A 1 101 ? -24.766 -4.336 19.709 1.00 97.56 101 GLU A O 1
ATOM 766 N N . THR A 1 102 ? -22.598 -4.210 19.138 1.00 97.00 102 THR A N 1
ATOM 767 C CA . THR A 1 102 ? -22.097 -4.450 20.498 1.00 97.00 102 THR A CA 1
ATOM 768 C C . THR A 1 102 ? -22.502 -3.317 21.440 1.00 97.00 102 THR A C 1
ATOM 770 O O . THR A 1 102 ? -22.954 -3.580 22.554 1.00 97.00 102 THR A O 1
ATOM 773 N N . ALA A 1 103 ? -22.389 -2.058 21.009 1.00 96.62 103 ALA A N 1
ATOM 774 C CA . ALA A 1 103 ? -22.801 -0.901 21.799 1.00 96.62 103 ALA A CA 1
ATOM 775 C C . ALA A 1 103 ? -24.311 -0.921 22.086 1.00 96.62 103 ALA A C 1
ATOM 777 O O . ALA A 1 103 ? -24.711 -0.793 23.244 1.00 96.62 103 ALA A O 1
ATOM 778 N N . ALA A 1 104 ? -25.140 -1.188 21.072 1.00 97.06 104 ALA A N 1
ATOM 779 C CA . ALA A 1 104 ? -26.587 -1.328 21.233 1.00 97.06 104 ALA A CA 1
ATOM 780 C C . ALA A 1 104 ? -26.952 -2.474 22.196 1.00 97.06 104 ALA A C 1
ATOM 782 O O . ALA A 1 104 ? -27.796 -2.317 23.083 1.00 97.06 104 ALA A O 1
ATOM 783 N N . SER A 1 105 ? -26.257 -3.610 22.093 1.00 97.50 105 SER A N 1
ATOM 784 C CA . SER A 1 105 ? -26.425 -4.738 23.017 1.00 97.50 105 SER A CA 1
ATOM 785 C C . SER A 1 105 ? -26.071 -4.351 24.459 1.00 97.50 105 SER A C 1
ATOM 787 O O . SER A 1 105 ? -26.766 -4.735 25.401 1.00 97.50 105 SER A O 1
ATOM 789 N N . MET A 1 106 ? -25.023 -3.545 24.656 1.00 97.00 106 MET A N 1
ATOM 790 C CA . MET A 1 106 ? -24.621 -3.043 25.976 1.00 97.00 106 MET A CA 1
ATOM 791 C C . MET A 1 106 ? -25.625 -2.036 26.558 1.00 97.00 106 MET A C 1
ATOM 793 O O . MET A 1 106 ? -25.848 -2.033 27.774 1.00 97.00 106 MET A O 1
ATOM 797 N N . GLU A 1 107 ? -26.280 -1.225 25.724 1.00 96.44 107 GLU A N 1
ATOM 798 C CA . GLU A 1 107 ? -27.391 -0.364 26.150 1.00 96.44 107 GLU A CA 1
ATOM 799 C C . GLU A 1 107 ? -28.590 -1.193 26.633 1.00 96.44 107 GLU A C 1
ATOM 801 O O . GLU A 1 107 ? -29.115 -0.949 27.724 1.00 96.44 107 GLU A O 1
ATOM 806 N N . GLN A 1 108 ? -28.981 -2.229 25.882 1.00 97.19 108 GLN A N 1
ATOM 807 C CA . GLN A 1 108 ? -30.057 -3.143 26.284 1.00 97.19 108 GLN A CA 1
ATOM 808 C C . GLN A 1 108 ? -29.725 -3.907 27.573 1.00 97.19 108 GLN A C 1
ATOM 810 O O . GLN A 1 108 ? -30.576 -4.046 28.462 1.00 97.19 108 GLN A O 1
ATOM 815 N N . LEU A 1 109 ? -28.481 -4.372 27.717 1.00 97.31 109 LEU A N 1
ATOM 816 C CA . LEU A 1 109 ? -28.012 -5.018 28.942 1.00 97.31 109 LEU A CA 1
ATOM 817 C C . LEU A 1 109 ? -28.073 -4.060 30.130 1.00 97.31 109 LEU A C 1
ATOM 819 O O . LEU A 1 109 ? -28.572 -4.431 31.190 1.00 97.31 109 LEU A O 1
ATOM 823 N N . THR A 1 110 ? -27.640 -2.814 29.949 1.00 97.06 110 THR A N 1
ATOM 824 C CA . THR A 1 110 ? -27.688 -1.788 30.997 1.00 97.06 110 THR A CA 1
ATOM 825 C C . THR A 1 110 ? -29.128 -1.493 31.424 1.00 97.06 110 THR A C 1
ATOM 827 O O . THR A 1 110 ? -29.408 -1.407 32.623 1.00 97.06 110 THR A O 1
ATOM 830 N N . ALA A 1 111 ? -30.065 -1.404 30.474 1.00 97.56 111 ALA A N 1
ATOM 831 C CA . ALA A 1 111 ? -31.490 -1.253 30.768 1.00 97.56 111 ALA A CA 1
ATOM 832 C C . ALA A 1 111 ? -32.029 -2.437 31.592 1.00 97.56 111 ALA A C 1
ATOM 834 O O . ALA A 1 111 ? -32.707 -2.235 32.602 1.00 97.56 111 ALA A O 1
ATOM 835 N N . THR A 1 112 ? -31.658 -3.663 31.221 1.00 97.50 112 THR A N 1
ATOM 836 C CA . THR A 1 112 ? -32.060 -4.888 31.932 1.00 97.50 112 THR A CA 1
ATOM 837 C C . THR A 1 112 ? -31.479 -4.942 33.347 1.00 97.50 112 THR A C 1
ATOM 839 O O . THR A 1 112 ? -32.182 -5.268 34.303 1.00 97.50 112 THR A O 1
ATOM 842 N N . VAL A 1 113 ? -30.206 -4.574 33.519 1.00 98.12 113 VAL A N 1
ATOM 843 C CA . VAL A 1 113 ? -29.552 -4.504 34.835 1.00 98.12 113 VAL A CA 1
ATOM 844 C C . VAL A 1 113 ? -30.237 -3.471 35.728 1.00 98.12 113 VAL A C 1
ATOM 846 O O . VAL A 1 113 ? -30.496 -3.755 36.898 1.00 98.12 113 VAL A O 1
ATOM 849 N N . LYS A 1 114 ? -30.594 -2.301 35.183 1.00 97.69 114 LYS A N 1
ATOM 850 C CA . LYS A 1 114 ? -31.346 -1.276 35.916 1.00 97.69 114 LYS A CA 1
ATOM 851 C C . LYS A 1 114 ? -32.718 -1.790 36.357 1.00 97.69 114 LYS A C 1
ATOM 853 O O . LYS A 1 114 ? -33.062 -1.661 37.528 1.00 97.69 114 LYS A O 1
ATOM 858 N N . GLN A 1 115 ? -33.457 -2.438 35.457 1.00 98.00 115 GLN A N 1
ATOM 859 C CA . GLN A 1 115 ? -34.747 -3.048 35.783 1.00 98.00 115 GLN A CA 1
ATOM 860 C C . GLN A 1 115 ? -34.613 -4.116 36.881 1.00 98.00 115 GLN A C 1
ATOM 862 O O . GLN A 1 115 ? -35.425 -4.159 37.804 1.00 98.00 115 GLN A O 1
ATOM 867 N N . ASN A 1 116 ? -33.571 -4.949 36.834 1.00 97.81 116 ASN A N 1
ATOM 868 C CA . ASN A 1 116 ? -33.309 -5.942 37.876 1.00 97.81 116 ASN A CA 1
ATOM 869 C C . ASN A 1 116 ? -33.000 -5.296 39.233 1.00 97.81 116 ASN A C 1
ATOM 871 O O . ASN A 1 116 ? -33.478 -5.783 40.258 1.00 97.81 116 ASN A O 1
ATOM 875 N N . ALA A 1 117 ? -32.248 -4.193 39.255 1.00 97.88 117 ALA A N 1
ATOM 876 C CA . ALA A 1 117 ? -31.986 -3.442 40.480 1.00 97.88 117 ALA A CA 1
ATOM 877 C C . ALA A 1 117 ? -33.275 -2.843 41.073 1.00 97.88 117 ALA A C 1
ATOM 879 O O . ALA A 1 117 ? -33.506 -2.953 42.280 1.00 97.88 117 ALA A O 1
ATOM 880 N N . ASP A 1 118 ? -34.146 -2.275 40.234 1.00 97.88 118 ASP A N 1
ATOM 881 C CA . ASP A 1 118 ? -35.442 -1.736 40.660 1.00 97.88 118 ASP A CA 1
ATOM 882 C C . ASP A 1 118 ? -36.371 -2.844 41.185 1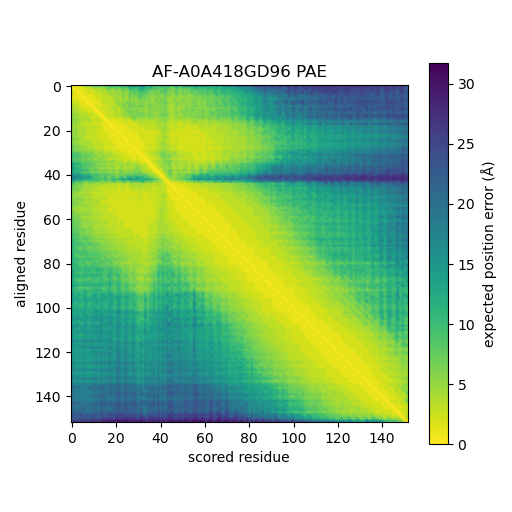.00 97.88 118 ASP A C 1
ATOM 884 O O . ASP A 1 118 ? -37.011 -2.675 42.227 1.00 97.88 118 ASP A O 1
ATOM 888 N N . ASN A 1 119 ? -36.399 -4.006 40.526 1.00 97.38 119 ASN A N 1
ATOM 889 C CA . ASN A 1 119 ? -37.146 -5.181 40.982 1.00 97.38 119 ASN A CA 1
ATOM 890 C C . ASN A 1 119 ? -36.633 -5.693 42.336 1.00 97.38 119 ASN A C 1
ATOM 892 O O . ASN A 1 119 ? -37.429 -5.971 43.232 1.00 97.38 119 ASN A O 1
ATOM 896 N N . ALA A 1 120 ? -35.312 -5.783 42.518 1.00 97.88 120 ALA A N 1
ATOM 897 C CA . ALA A 1 120 ? -34.711 -6.189 43.788 1.00 97.88 120 ALA A CA 1
ATOM 898 C C . ALA A 1 120 ? -35.053 -5.203 44.918 1.00 97.88 120 ALA A C 1
ATOM 900 O O . ALA A 1 120 ? -35.355 -5.616 46.041 1.00 97.88 120 ALA A O 1
ATOM 901 N N . ARG A 1 121 ? -35.073 -3.898 44.618 1.00 97.69 121 ARG A N 1
ATOM 902 C CA . ARG A 1 121 ? -35.473 -2.857 45.572 1.00 97.69 121 ARG A CA 1
ATOM 903 C C . ARG A 1 121 ? -36.943 -2.983 45.974 1.00 97.69 121 ARG A C 1
ATOM 905 O O . ARG A 1 121 ? -37.243 -2.906 47.164 1.00 97.69 121 ARG A O 1
ATOM 912 N N . GLN A 1 122 ? -37.839 -3.215 45.015 1.00 98.00 122 GLN A N 1
ATOM 913 C CA . GLN A 1 122 ? -39.265 -3.445 45.280 1.00 98.00 122 GLN A CA 1
ATOM 914 C C . GLN A 1 122 ? -39.494 -4.715 46.111 1.00 98.00 122 GLN A C 1
ATOM 916 O O . GLN A 1 122 ? -40.232 -4.680 47.094 1.00 98.00 122 GLN A O 1
ATOM 921 N N . ALA A 1 123 ? -38.820 -5.818 45.773 1.00 97.88 123 ALA A N 1
ATOM 922 C CA . ALA A 1 123 ? -38.904 -7.066 46.530 1.00 97.88 123 ALA A CA 1
ATOM 923 C C . ALA A 1 123 ? -38.426 -6.891 47.981 1.00 97.88 123 ALA A C 1
ATOM 925 O O . ALA A 1 123 ? -39.069 -7.382 48.907 1.00 97.88 123 ALA A O 1
ATOM 926 N N . SER A 1 124 ? -37.338 -6.141 48.188 1.00 98.00 124 SER A N 1
ATOM 927 C CA . SER A 1 124 ? -36.829 -5.805 49.522 1.00 98.00 124 SER A CA 1
ATOM 928 C C . SER A 1 124 ? -37.841 -4.991 50.340 1.00 98.00 124 SER A C 1
ATOM 930 O O . SER A 1 124 ? -38.114 -5.320 51.494 1.00 98.00 124 SER A O 1
ATOM 932 N N . GLN A 1 125 ? -38.479 -3.983 49.733 1.00 97.75 125 GLN A N 1
ATOM 933 C CA . GLN A 1 125 ? -39.535 -3.203 50.390 1.00 97.75 125 GLN A CA 1
ATOM 934 C C . GLN A 1 125 ? -40.746 -4.066 50.762 1.00 97.75 125 GLN A C 1
ATOM 936 O O . GLN A 1 125 ? -41.244 -3.971 51.883 1.00 97.75 125 GLN A O 1
ATOM 941 N N . LEU A 1 126 ? -41.188 -4.941 49.854 1.00 97.62 126 LEU A N 1
ATOM 942 C CA . LEU A 1 126 ? -42.302 -5.851 50.108 1.00 97.62 126 LEU A CA 1
ATOM 943 C C . LEU A 1 126 ? -41.987 -6.824 51.254 1.00 97.62 126 LEU A C 1
ATOM 945 O O . LEU A 1 126 ? -42.827 -7.035 52.129 1.00 97.62 126 LEU A O 1
ATOM 949 N N . ALA A 1 127 ? -40.769 -7.374 51.284 1.00 98.00 127 ALA A N 1
ATOM 950 C CA . ALA A 1 127 ? -40.305 -8.238 52.365 1.00 98.00 127 ALA A CA 1
ATOM 951 C C . ALA A 1 127 ? -40.273 -7.503 53.716 1.00 98.00 127 ALA A C 1
ATOM 953 O O . ALA A 1 127 ? -40.717 -8.059 54.722 1.00 98.00 127 ALA A O 1
ATOM 954 N N . GLN A 1 128 ? -39.826 -6.241 53.741 1.00 97.94 128 GLN A N 1
ATOM 955 C CA . GLN A 1 128 ? -39.855 -5.416 54.951 1.00 97.94 128 GLN A CA 1
ATOM 956 C C . GLN A 1 128 ? -41.292 -5.188 55.440 1.00 97.94 128 GLN A C 1
ATOM 958 O O . GLN A 1 128 ? -41.584 -5.432 56.607 1.00 97.94 128 GLN A O 1
ATOM 963 N N . SER A 1 129 ? -42.216 -4.801 54.553 1.00 97.62 129 SER A N 1
ATOM 964 C CA . SER A 1 129 ? -43.629 -4.610 54.916 1.00 97.62 129 SER A CA 1
ATOM 965 C C . SER A 1 129 ? -44.293 -5.897 55.425 1.00 97.62 129 SER A C 1
ATOM 967 O O . SER A 1 129 ? -45.081 -5.858 56.374 1.00 97.62 129 SER A O 1
ATOM 969 N N . ALA A 1 130 ? -43.964 -7.050 54.833 1.00 97.38 130 ALA A N 1
ATOM 970 C CA . ALA A 1 130 ? -44.439 -8.350 55.302 1.00 97.38 130 ALA A CA 1
ATOM 971 C C . ALA A 1 130 ? -43.891 -8.685 56.700 1.00 97.38 130 ALA A C 1
ATOM 973 O O . ALA A 1 130 ? -44.648 -9.132 57.562 1.00 97.38 130 ALA A O 1
ATOM 974 N N . SER A 1 131 ? -42.605 -8.412 56.949 1.00 97.75 131 SER A N 1
ATOM 975 C CA . SER A 1 131 ? -41.980 -8.572 58.266 1.00 97.75 131 SER A CA 1
ATOM 976 C C . SER A 1 131 ? -42.637 -7.677 59.323 1.00 97.75 131 SER A C 1
ATOM 978 O O . SER A 1 131 ? -42.984 -8.158 60.402 1.00 97.75 131 SER A O 1
ATOM 980 N N . ASP A 1 132 ? -42.882 -6.401 59.013 1.00 96.94 132 ASP A N 1
ATOM 981 C CA . ASP A 1 132 ? -43.535 -5.454 59.929 1.00 96.94 132 ASP A CA 1
ATOM 982 C C . ASP A 1 132 ? -44.970 -5.892 60.270 1.00 96.94 132 ASP A C 1
ATOM 984 O O . ASP A 1 132 ? -45.408 -5.798 61.423 1.00 96.94 132 ASP A O 1
ATOM 988 N N . THR A 1 133 ? -45.694 -6.419 59.276 1.00 97.00 133 THR A N 1
ATOM 989 C CA . THR A 1 133 ? -47.046 -6.972 59.445 1.00 97.00 133 THR A CA 1
ATOM 990 C C . THR A 1 133 ? -47.023 -8.222 60.323 1.00 97.00 133 THR A C 1
ATOM 992 O O . THR A 1 133 ? -47.812 -8.326 61.263 1.00 97.00 133 THR A O 1
ATOM 995 N N . ALA A 1 134 ? -46.094 -9.152 60.077 1.00 96.69 134 ALA A N 1
ATOM 996 C CA . ALA A 1 134 ? -45.921 -10.347 60.900 1.00 96.69 134 ALA A CA 1
ATOM 997 C C . ALA A 1 134 ? -45.568 -9.990 62.354 1.00 96.69 134 ALA A C 1
ATOM 999 O O . ALA A 1 134 ? -46.097 -10.596 63.285 1.00 96.69 134 ALA A O 1
ATOM 1000 N N . GLN A 1 135 ? -44.742 -8.960 62.567 1.00 96.69 135 GLN A N 1
ATOM 1001 C CA . GLN A 1 135 ? -44.384 -8.481 63.901 1.00 96.69 135 GLN A CA 1
ATOM 1002 C C . GLN A 1 135 ? -45.585 -7.865 64.639 1.00 96.69 135 GLN A C 1
ATOM 1004 O O . GLN A 1 135 ? -45.765 -8.114 65.833 1.00 96.69 135 GLN A O 1
ATOM 1009 N N . HIS A 1 136 ? -46.437 -7.102 63.946 1.00 95.12 136 HIS A N 1
ATOM 1010 C CA . HIS A 1 136 ? -47.702 -6.617 64.510 1.00 95.12 136 HIS A CA 1
ATOM 1011 C C . HIS A 1 136 ? -48.657 -7.767 64.838 1.00 95.12 136 HIS A C 1
ATOM 1013 O O . HIS A 1 136 ? -49.196 -7.804 65.943 1.00 95.12 136 HIS A O 1
ATOM 1019 N N . GLY A 1 137 ? -48.818 -8.734 63.931 1.00 95.88 137 GLY A N 1
ATOM 1020 C CA . GLY A 1 137 ? -49.619 -9.935 64.171 1.00 95.88 137 GLY A CA 1
ATOM 1021 C C . GLY A 1 137 ? -49.140 -10.717 65.398 1.00 95.88 137 GLY A C 1
ATOM 1022 O O . GLY A 1 137 ? -49.950 -11.089 66.242 1.00 95.88 137 GLY A O 1
ATOM 1023 N N . GLY A 1 138 ? -47.822 -10.874 65.561 1.00 95.19 138 GLY A N 1
ATOM 1024 C CA . GLY A 1 138 ? -47.222 -11.504 66.740 1.00 95.19 138 GLY A CA 1
ATOM 1025 C C . GLY A 1 138 ? -47.567 -10.788 68.049 1.00 95.19 138 GLY A C 1
ATOM 1026 O O . GLY A 1 138 ? -47.928 -11.445 69.023 1.00 95.19 138 GLY A O 1
ATOM 1027 N N . LYS A 1 139 ? -47.542 -9.447 68.070 1.00 94.25 139 LYS A N 1
ATOM 1028 C CA . LYS A 1 139 ? -47.969 -8.655 69.242 1.00 94.25 139 LYS A CA 1
ATOM 1029 C C . LYS A 1 139 ? -49.451 -8.849 69.570 1.00 94.25 139 LYS A C 1
ATOM 1031 O O . LYS A 1 139 ? -49.808 -8.914 70.742 1.00 94.25 139 LYS A O 1
ATOM 1036 N N . VAL A 1 140 ? -50.311 -8.944 68.553 1.00 94.88 140 VAL A N 1
ATOM 1037 C CA . VAL A 1 140 ? -51.749 -9.201 68.745 1.00 94.88 140 VAL A CA 1
ATOM 1038 C C . VAL A 1 140 ? -51.972 -10.585 69.356 1.00 94.88 140 VAL A C 1
ATOM 1040 O O . VAL A 1 140 ? -52.722 -10.706 70.321 1.00 94.88 140 VAL A O 1
ATOM 1043 N N . VAL A 1 141 ? -51.288 -11.614 68.847 1.00 94.44 141 VAL A N 1
ATOM 1044 C CA . VAL A 1 141 ? -51.370 -12.980 69.391 1.00 94.44 141 VAL A CA 1
ATOM 1045 C C . VAL A 1 141 ? -50.855 -13.040 70.834 1.00 94.44 141 VAL A C 1
ATOM 1047 O O . VAL A 1 141 ? -51.522 -13.638 71.674 1.00 94.44 141 VAL A O 1
ATOM 1050 N N . ASP A 1 142 ? -49.736 -12.379 71.156 1.00 93.88 142 ASP A N 1
ATOM 1051 C CA . ASP A 1 142 ? -49.227 -12.276 72.538 1.00 93.88 142 ASP A CA 1
ATOM 1052 C C . ASP A 1 142 ? -50.259 -11.635 73.482 1.00 93.88 142 ASP A C 1
ATOM 1054 O O . ASP A 1 142 ? -50.484 -12.118 74.593 1.00 93.88 142 ASP A O 1
ATOM 1058 N N . GLY A 1 143 ? -50.951 -10.591 73.012 1.00 91.69 143 GLY A N 1
ATOM 1059 C CA . GLY A 1 143 ? -52.065 -9.976 73.733 1.00 91.69 143 GLY A CA 1
ATOM 1060 C C . GLY A 1 143 ? -53.196 -10.966 74.028 1.00 91.69 143 GLY A C 1
ATOM 1061 O O . GLY A 1 143 ? -53.627 -11.072 75.173 1.00 91.69 143 GLY A O 1
ATOM 1062 N N . VAL A 1 144 ? -53.629 -11.743 73.029 1.00 92.88 144 VAL A N 1
ATOM 1063 C CA . VAL A 1 144 ? -54.678 -12.767 73.197 1.00 92.88 144 VAL A CA 1
ATOM 1064 C C . VAL A 1 144 ? -54.260 -13.852 74.196 1.00 92.88 144 VAL A C 1
ATOM 1066 O O . VAL A 1 144 ? -55.069 -14.256 75.030 1.00 92.88 144 VAL A O 1
ATOM 1069 N N . VAL A 1 145 ? -53.003 -14.308 74.150 1.00 92.75 145 VAL A N 1
ATOM 1070 C CA . VAL A 1 145 ? -52.476 -15.324 75.080 1.00 92.75 145 VAL A CA 1
ATOM 1071 C C . VAL A 1 145 ? -52.432 -14.807 76.520 1.00 92.75 145 VAL A C 1
ATOM 1073 O O . VAL A 1 145 ? -52.754 -15.560 77.442 1.00 92.75 145 VAL A O 1
ATOM 1076 N N . LYS A 1 146 ? -52.072 -13.532 76.726 1.00 91.75 146 LYS A N 1
ATOM 1077 C CA . LYS A 1 146 ? -52.132 -12.888 78.048 1.00 91.75 146 LYS A CA 1
ATOM 1078 C C . LYS A 1 146 ? -53.555 -12.813 78.573 1.00 91.75 146 LYS A C 1
ATOM 1080 O O . LYS A 1 146 ? -53.791 -13.236 79.697 1.00 91.75 146 LYS A O 1
ATOM 1085 N N . THR A 1 147 ? -54.505 -12.362 77.753 1.00 88.44 147 THR A N 1
ATOM 1086 C CA . THR A 1 147 ? -55.913 -12.333 78.160 1.00 88.44 147 THR A CA 1
ATOM 1087 C C . THR A 1 147 ? -56.400 -13.738 78.506 1.00 88.44 147 THR A C 1
ATOM 1089 O O . THR A 1 147 ? -56.990 -13.906 79.557 1.00 88.44 147 THR A O 1
ATOM 1092 N N . MET A 1 148 ? -56.077 -14.766 77.710 1.00 85.62 148 MET A N 1
ATOM 1093 C CA . MET A 1 148 ? -56.401 -16.168 78.027 1.00 85.62 148 MET A CA 1
ATOM 1094 C C . MET A 1 148 ? -55.857 -16.642 79.389 1.00 85.62 148 MET A C 1
ATOM 1096 O O . MET A 1 148 ? -56.526 -17.436 80.042 1.00 85.62 148 MET A O 1
ATOM 1100 N N . HIS A 1 149 ? -54.692 -16.156 79.836 1.00 84.75 149 HIS A N 1
ATOM 1101 C CA . HIS A 1 149 ? -54.145 -16.465 81.167 1.00 84.75 149 HIS A CA 1
ATOM 1102 C C . HIS A 1 149 ? -54.838 -15.716 82.313 1.00 84.75 149 HIS A C 1
ATOM 1104 O O . HIS A 1 149 ? -54.817 -16.202 83.435 1.00 84.75 149 HIS A O 1
ATOM 1110 N N . GLU A 1 150 ? -55.425 -14.542 82.068 1.00 84.00 150 GLU A N 1
ATOM 1111 C CA . GLU A 1 150 ? -56.124 -13.761 83.103 1.00 84.00 150 GLU A CA 1
ATOM 1112 C C . GLU A 1 150 ? -57.535 -14.295 83.417 1.00 84.00 150 GLU A C 1
ATOM 1114 O O . GLU A 1 150 ? -58.085 -13.986 84.472 1.00 84.00 150 GLU A O 1
ATOM 1119 N N . ILE A 1 151 ? -58.125 -15.081 82.508 1.00 80.56 151 ILE A N 1
ATOM 1120 C CA . ILE A 1 151 ? -59.471 -15.682 82.642 1.00 80.56 151 ILE A CA 1
ATOM 1121 C C . ILE A 1 151 ? -59.463 -17.181 82.993 1.00 80.56 151 ILE A C 1
ATOM 1123 O O . ILE A 1 151 ? -60.544 -17.757 83.135 1.00 80.56 151 ILE A O 1
ATOM 1127 N N . ALA A 1 152 ? -58.289 -17.807 83.125 1.00 55.47 152 ALA A N 1
ATOM 1128 C CA . ALA A 1 152 ? -58.114 -19.196 83.568 1.00 55.47 152 ALA A CA 1
ATOM 1129 C C . ALA A 1 152 ? -57.790 -19.263 85.068 1.00 55.47 152 ALA A C 1
ATOM 1131 O O . ALA A 1 152 ? -58.320 -20.180 85.734 1.00 55.47 152 ALA A O 1
#

Solvent-accessible surface area (backbone atoms only — not comparable to full-atom values): 8370 Å² total; per-residue (Å²): 110,69,66,57,54,52,49,51,52,47,47,43,63,72,46,53,50,56,50,52,52,54,53,51,50,52,50,36,44,75,70,70,50,72,83,76,82,83,86,67,92,61,99,47,74,66,29,55,51,44,51,52,51,50,49,52,47,48,56,49,50,53,51,53,48,53,53,50,54,52,50,52,50,50,54,53,51,52,52,51,51,51,53,52,50,52,52,49,50,54,51,49,53,52,49,51,52,52,49,52,53,49,50,53,50,51,52,52,50,50,52,51,52,50,51,49,53,52,50,52,53,51,52,50,52,52,51,50,54,50,50,54,49,52,53,51,49,50,52,52,52,53,51,52,55,51,53,56,62,76,78,106

Radius of gyration: 52.98 Å; Cα contacts (8 Å, |Δi|>4): 30; chains: 1; bounding box: 104×37×146 Å

Foldseek 3Di:
DVVVVVVVVCCCVPPVVLVVQLVVVVVCVVVVNLPDQRDDDDDDPSRVVSVVSNVVSVVVVVVVVVVVVVVVVVVVVVVVVVVVVVVVVVVVVVVVVVVVVVVVVVVVVVVVVVVVVVVVVVVVVVVVVVVVVVVVVVVVVVVVVVVVVVVD

Secondary structure (DSSP, 8-state):
-HHHHHHHHHHIIIIIHHHHHHHHHHHHHHTT---------SSSHHHHHHHHHHHHHHHHHHHHHHHHHHHHHHHHHHHHHHHHHHHHHHHHHHHHHHHHHHHHHHHHHHHHHHHHHHHHHHHHHHHHHHHHHHHHHHHHHHHHHHHHHH--

pLDDT: mean 93.13, std 6.47, range [55.47, 98.25]

Mean predicted aligned error: 9.71 Å

Organism: Escherichia coli (NCBI:txid562)

Nearest PDB structures (foldseek):
  8c5v-assembly1_I  TM=9.164E-01  e=2.724E-09  Escherichia coli
  3zx6-assembly1_B  TM=9.168E-01  e=7.341E-07  Archaeoglobus fulgidus DSM 4304
  3zx6-assembly1_A  TM=9.313E-01  e=1.570E-06  Archaeoglobus fulgidus DSM 4304

Sequence (152 aa):
VLILLVAWYGIRRMLLTPLAKIIAHIREIAGGNLANTLTIDGRSEMGDLAQSVSHMQRSLTDTVTHVREGSDAIYAGTREIAAGNTDLSSRTEQQASALEETAASMEQLTATVKQNADNARQASQLAQSASDTAQHGGKVVDGVVKTMHEIA

InterPro domains:
  IPR003660 HAMP domain [PF00672] (11-61)
  IPR003660 HAMP domain [PS50885] (13-65)
  IPR003660 HAMP domain [SM00304] (13-65)
  IPR004089 Methyl-accepting chemotaxis protein (MCP) signalling domain [PS50111] (70-152)
  IPR004091 Chemotaxis methyl-accepting receptor, methyl-accepting site [PS00538] (91-113)